Protein AF-A0A833D289-F1 (afdb_monomer)

Structure (mmCIF, N/CA/C/O backbone):
data_AF-A0A833D289-F1
#
_entry.id   AF-A0A833D289-F1
#
loop_
_atom_site.group_PDB
_atom_site.id
_atom_site.type_symbol
_atom_site.label_atom_id
_atom_site.label_alt_id
_atom_site.label_comp_id
_atom_site.label_asym_id
_atom_site.label_entity_id
_atom_site.label_seq_id
_atom_site.pdbx_PDB_ins_code
_atom_site.Cartn_x
_atom_site.Cartn_y
_atom_site.Cartn_z
_atom_site.occupancy
_atom_site.B_iso_or_equiv
_atom_site.auth_seq_id
_atom_site.auth_comp_id
_atom_site.auth_asym_id
_atom_site.auth_atom_id
_atom_site.pdbx_PDB_model_num
ATOM 1 N N . MET A 1 1 ? 31.738 -38.614 -2.886 1.00 44.19 1 MET A N 1
ATOM 2 C CA . MET A 1 1 ? 30.377 -38.095 -3.122 1.00 44.19 1 MET A CA 1
ATOM 3 C C . MET A 1 1 ? 30.515 -36.588 -3.217 1.00 44.19 1 MET A C 1
ATOM 5 O O . MET A 1 1 ? 30.689 -35.947 -2.191 1.00 44.19 1 MET A O 1
ATOM 9 N N . SER A 1 2 ? 30.631 -36.061 -4.437 1.00 48.78 2 SER A N 1
ATOM 10 C CA . SER A 1 2 ? 30.716 -34.615 -4.657 1.00 48.78 2 SER A CA 1
ATOM 11 C C . SER A 1 2 ? 29.317 -34.065 -4.437 1.00 48.78 2 SER A C 1
ATOM 13 O O . SER A 1 2 ? 28.397 -34.479 -5.134 1.00 48.78 2 SER A O 1
ATOM 15 N N . GLY A 1 3 ? 29.139 -33.248 -3.402 1.00 52.94 3 GLY A N 1
ATOM 16 C CA . GLY A 1 3 ? 27.866 -32.591 -3.147 1.00 52.94 3 GLY A CA 1
ATOM 17 C C . GLY A 1 3 ? 27.620 -31.564 -4.241 1.00 52.94 3 GLY A C 1
ATOM 18 O O . GLY A 1 3 ? 28.421 -30.643 -4.393 1.00 52.94 3 GLY A O 1
ATOM 19 N N . ASP A 1 4 ? 26.534 -31.737 -4.989 1.00 59.38 4 ASP A N 1
ATOM 20 C CA . ASP A 1 4 ? 25.978 -30.705 -5.855 1.00 59.38 4 ASP A CA 1
ATOM 21 C C . ASP A 1 4 ? 25.535 -29.541 -4.964 1.00 59.38 4 ASP A C 1
ATOM 23 O O . ASP A 1 4 ? 24.407 -29.479 -4.472 1.00 59.38 4 ASP A O 1
ATOM 27 N N . ALA A 1 5 ? 26.468 -28.633 -4.683 1.00 56.91 5 ALA A N 1
ATOM 28 C CA . ALA A 1 5 ? 26.145 -27.330 -4.142 1.00 56.91 5 ALA A CA 1
ATOM 29 C C . ALA A 1 5 ? 25.199 -26.666 -5.150 1.00 56.91 5 ALA A C 1
ATOM 31 O O . ALA A 1 5 ? 25.588 -26.421 -6.291 1.00 56.91 5 ALA A O 1
ATOM 32 N N . TYR A 1 6 ? 23.944 -26.471 -4.742 1.00 61.38 6 TYR A N 1
ATOM 33 C CA . TYR A 1 6 ? 22.854 -25.912 -5.538 1.00 61.38 6 TYR A CA 1
ATOM 34 C C . TYR A 1 6 ? 23.346 -24.810 -6.487 1.00 61.38 6 TYR A C 1
ATOM 36 O O . TYR A 1 6 ? 23.637 -23.691 -6.067 1.00 61.38 6 TYR A O 1
ATOM 44 N N . THR A 1 7 ? 23.450 -25.131 -7.778 1.00 80.50 7 THR A N 1
ATOM 45 C CA . THR A 1 7 ? 23.745 -24.134 -8.809 1.00 80.50 7 THR A CA 1
ATOM 46 C C . THR A 1 7 ? 22.460 -23.353 -9.049 1.00 80.50 7 THR A C 1
ATOM 48 O O . THR A 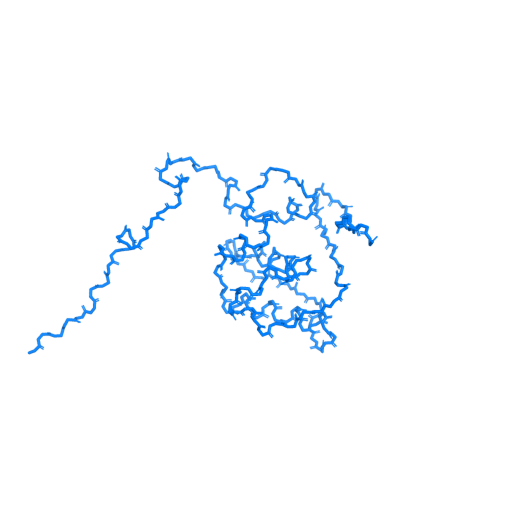1 7 ? 21.560 -23.818 -9.748 1.00 80.50 7 THR A O 1
ATOM 51 N N . LEU A 1 8 ? 22.334 -22.195 -8.400 1.00 85.25 8 LEU A N 1
ATOM 52 C CA . LEU A 1 8 ? 21.231 -21.271 -8.648 1.00 85.25 8 LEU A CA 1
ATOM 53 C C . LEU A 1 8 ? 21.295 -20.810 -10.106 1.00 85.25 8 LEU A C 1
ATOM 55 O O . LEU A 1 8 ? 22.348 -20.383 -10.584 1.00 85.25 8 LEU A O 1
ATOM 59 N N . LYS A 1 9 ? 20.168 -20.906 -10.813 1.00 89.06 9 LYS A N 1
ATOM 60 C CA . LYS A 1 9 ? 20.059 -20.367 -12.169 1.00 89.06 9 LYS A CA 1
ATOM 61 C C . LYS A 1 9 ? 20.169 -18.836 -12.123 1.00 89.06 9 LYS A C 1
ATOM 63 O O . LYS A 1 9 ? 19.636 -18.236 -11.184 1.00 89.06 9 LYS A O 1
ATOM 68 N N . PRO A 1 10 ? 20.823 -18.198 -13.110 1.0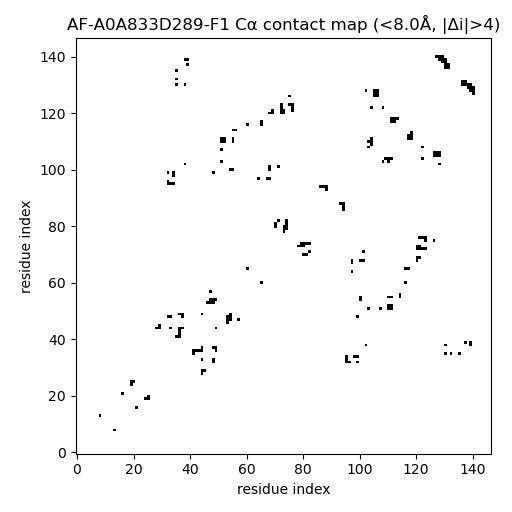0 89.81 10 PRO A N 1
ATOM 69 C CA . PRO A 1 10 ? 20.758 -16.751 -13.286 1.00 89.81 10 PRO A CA 1
ATOM 70 C C . PRO A 1 10 ? 19.305 -16.269 -13.300 1.00 89.81 10 PRO A C 1
ATOM 72 O O . PRO A 1 10 ? 18.437 -16.934 -13.863 1.00 89.81 10 PRO A O 1
ATOM 75 N N . TRP A 1 11 ? 19.033 -15.105 -12.704 1.00 89.94 11 TRP A N 1
ATOM 76 C CA . TRP A 1 11 ? 17.672 -14.559 -12.659 1.00 89.94 11 TRP A CA 1
ATOM 77 C C . TRP A 1 11 ? 17.099 -14.354 -14.072 1.00 89.94 11 TRP A C 1
ATOM 79 O O . TRP A 1 11 ? 15.931 -14.640 -14.308 1.00 89.94 11 TRP A O 1
ATOM 89 N N . SER A 1 12 ? 17.948 -13.965 -15.028 1.00 88.94 12 SER A N 1
ATOM 90 C CA . SER A 1 12 ? 17.602 -13.795 -16.444 1.00 88.94 12 SER A CA 1
ATOM 91 C C . SER A 1 12 ? 17.053 -15.057 -17.109 1.00 88.94 12 SER A C 1
ATOM 93 O O . SER A 1 12 ? 16.377 -14.960 -18.126 1.00 88.94 12 SER A O 1
ATOM 95 N N . ASP A 1 13 ? 17.348 -16.232 -16.550 1.00 89.50 13 ASP A N 1
ATOM 96 C CA . ASP A 1 13 ? 16.963 -17.524 -17.120 1.00 89.50 13 ASP A CA 1
ATOM 97 C C . ASP A 1 13 ? 15.649 -18.049 -16.520 1.00 89.50 13 ASP A C 1
ATOM 99 O O . ASP A 1 13 ? 15.134 -19.080 -16.958 1.00 89.50 13 ASP A O 1
ATOM 103 N N . VAL A 1 14 ? 15.126 -17.392 -15.479 1.00 91.25 14 VAL A N 1
ATOM 104 C CA . VAL A 1 14 ? 13.941 -17.842 -14.726 1.00 91.25 14 VAL A CA 1
ATOM 105 C C . VAL A 1 14 ? 12.821 -16.810 -14.664 1.00 91.25 14 VAL A C 1
ATOM 107 O O . VAL A 1 14 ? 11.716 -17.162 -14.258 1.00 91.25 14 VAL A O 1
ATOM 110 N N . VAL A 1 15 ? 13.072 -15.566 -15.073 1.00 89.69 15 VAL A N 1
ATOM 111 C CA . VAL A 1 15 ? 12.041 -14.533 -15.193 1.00 89.69 15 VAL A CA 1
ATOM 112 C C . VAL A 1 15 ? 12.172 -13.781 -16.508 1.00 89.69 15 VAL A C 1
ATOM 114 O O . VAL A 1 15 ? 13.272 -13.561 -17.013 1.00 89.69 15 VAL A O 1
ATOM 117 N N . GLU A 1 16 ? 11.036 -13.352 -17.044 1.00 89.25 16 GLU A N 1
ATOM 118 C CA . GLU A 1 16 ? 10.983 -12.440 -18.178 1.00 89.25 16 GLU A CA 1
ATOM 119 C C . GLU A 1 16 ? 10.813 -11.004 -17.653 1.00 89.25 16 GLU A C 1
ATOM 121 O O . GLU A 1 16 ? 9.866 -10.747 -16.906 1.00 89.25 16 GLU A O 1
ATOM 126 N N . PRO A 1 17 ? 11.726 -10.066 -17.982 1.00 85.50 17 PRO A N 1
ATOM 127 C CA . PRO A 1 17 ? 11.557 -8.665 -17.615 1.00 85.50 17 PRO A CA 1
ATOM 128 C C . PRO A 1 17 ? 10.291 -8.076 -18.241 1.00 85.50 17 PRO A C 1
ATOM 130 O O . PRO A 1 17 ? 9.881 -8.490 -19.326 1.00 85.50 17 PRO A O 1
ATOM 133 N N . HIS A 1 18 ? 9.716 -7.076 -17.576 1.00 81.88 18 HIS A N 1
ATOM 134 C CA . HIS A 1 18 ? 8.546 -6.360 -18.077 1.00 81.88 18 HIS A CA 1
ATOM 135 C C . HIS A 1 18 ? 8.824 -5.707 -19.450 1.00 81.88 18 HIS A C 1
ATOM 137 O O . HIS A 1 18 ? 9.977 -5.459 -19.820 1.00 81.88 18 HIS A O 1
ATOM 143 N N . GLU A 1 19 ? 7.766 -5.496 -20.237 1.00 84.00 19 GLU A N 1
ATOM 144 C CA . GLU A 1 19 ? 7.861 -5.098 -21.648 1.00 84.00 19 GLU A CA 1
ATOM 145 C C . GLU A 1 19 ? 8.665 -3.806 -21.847 1.00 84.00 19 GLU A C 1
ATOM 147 O O . GLU A 1 19 ? 9.556 -3.770 -22.688 1.00 84.00 19 GLU A O 1
ATOM 152 N N . ASP A 1 20 ? 8.427 -2.798 -21.013 1.00 80.25 20 ASP A N 1
ATOM 153 C CA . ASP A 1 20 ? 9.144 -1.514 -20.992 1.00 80.25 20 ASP A CA 1
ATOM 154 C C . ASP A 1 20 ? 10.672 -1.651 -20.842 1.00 80.25 20 ASP A C 1
ATOM 156 O O . ASP A 1 20 ? 11.441 -0.974 -21.528 1.00 80.25 20 ASP A O 1
ATOM 160 N N . VAL A 1 21 ? 11.140 -2.568 -19.992 1.00 84.44 21 VAL A N 1
ATOM 161 C CA . VAL A 1 21 ? 12.568 -2.867 -19.814 1.00 84.44 21 VAL A CA 1
ATOM 162 C C . VAL A 1 21 ? 13.135 -3.536 -21.062 1.00 84.44 21 VAL A C 1
ATOM 164 O O . VAL A 1 21 ? 14.276 -3.277 -21.444 1.00 84.44 21 VAL A O 1
ATOM 167 N N . ARG A 1 22 ? 12.347 -4.395 -21.713 1.00 86.81 22 ARG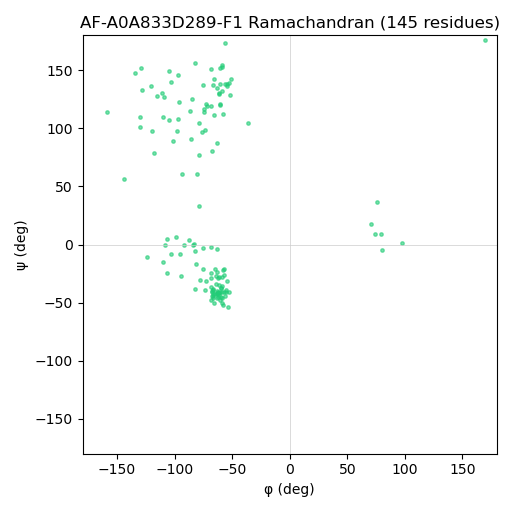 A N 1
ATOM 168 C CA . ARG A 1 22 ? 12.768 -5.120 -22.918 1.00 86.81 22 ARG A CA 1
ATOM 169 C C . ARG A 1 22 ? 12.820 -4.228 -24.154 1.00 86.81 22 ARG A C 1
ATOM 171 O O . ARG A 1 22 ? 13.717 -4.401 -24.976 1.00 86.81 22 ARG A O 1
ATOM 178 N N . THR A 1 23 ? 11.867 -3.311 -24.303 1.00 86.88 23 THR A N 1
ATOM 179 C CA . THR A 1 23 ? 11.801 -2.372 -25.433 1.00 86.88 23 THR A CA 1
ATOM 180 C C . THR A 1 23 ? 12.720 -1.166 -25.239 1.00 86.88 23 THR A C 1
ATOM 182 O O . THR A 1 23 ? 13.056 -0.492 -26.211 1.00 86.88 23 THR A O 1
ATOM 185 N N . GLY A 1 24 ? 13.175 -0.914 -24.006 1.00 79.88 24 GLY A N 1
ATOM 186 C CA . GLY A 1 24 ? 14.006 0.239 -23.661 1.00 79.88 24 GLY A CA 1
ATOM 187 C C . GLY A 1 24 ? 13.208 1.536 -23.496 1.00 79.88 24 GLY A C 1
ATOM 188 O O . GLY A 1 24 ? 13.803 2.604 -23.345 1.00 79.88 24 GLY A O 1
ATOM 189 N N . GLU A 1 25 ? 11.875 1.460 -23.488 1.00 78.62 25 GLU A N 1
ATOM 190 C CA . GLU A 1 25 ? 10.961 2.588 -23.288 1.00 78.62 25 GLU A CA 1
ATOM 191 C C . GLU A 1 25 ? 10.814 2.921 -21.795 1.00 78.62 25 GLU A C 1
ATOM 193 O O . GLU A 1 25 ? 9.740 2.877 -21.199 1.00 78.62 25 GLU A O 1
ATOM 198 N N . LEU A 1 26 ? 11.939 3.270 -21.167 1.00 69.19 26 LEU A N 1
ATOM 199 C CA . LEU A 1 26 ? 12.016 3.608 -19.749 1.00 69.19 26 LEU A CA 1
ATOM 200 C C . LEU A 1 26 ? 11.516 5.039 -19.510 1.00 69.19 26 LEU A C 1
ATOM 202 O O . LEU A 1 26 ? 12.299 5.973 -19.309 1.00 69.19 26 LEU A O 1
ATOM 206 N N . ALA A 1 27 ? 10.200 5.239 -19.523 1.00 68.38 27 ALA A N 1
ATOM 207 C CA . ALA A 1 27 ? 9.628 6.486 -19.038 1.00 68.38 27 ALA A CA 1
ATOM 208 C C . ALA A 1 27 ? 9.898 6.596 -17.526 1.00 68.38 27 ALA A C 1
ATOM 210 O O . ALA A 1 27 ? 9.365 5.846 -16.716 1.00 68.38 27 ALA A O 1
ATOM 211 N N . MET A 1 28 ? 10.751 7.544 -17.126 1.00 59.34 28 MET A N 1
ATOM 212 C CA . MET A 1 28 ? 11.215 7.694 -15.735 1.00 59.34 28 MET A CA 1
ATOM 213 C C . MET A 1 28 ? 10.081 7.888 -14.710 1.00 59.34 28 MET A C 1
ATOM 215 O O . MET A 1 28 ? 10.278 7.633 -13.523 1.00 59.34 28 MET A O 1
ATOM 219 N N . GLY A 1 29 ? 8.899 8.331 -15.154 1.00 63.12 29 GLY A N 1
ATOM 220 C CA . GLY A 1 29 ? 7.698 8.447 -14.323 1.00 63.12 29 GLY A CA 1
ATOM 221 C C . GLY A 1 29 ? 7.011 7.112 -14.017 1.00 63.12 29 GLY A C 1
ATOM 222 O O . GLY A 1 29 ? 6.311 7.020 -13.013 1.00 63.12 29 GLY A O 1
ATOM 223 N N . THR A 1 30 ? 7.253 6.066 -14.814 1.00 66.69 30 THR A N 1
ATOM 224 C CA . THR A 1 30 ? 6.563 4.769 -14.717 1.00 66.69 30 THR A CA 1
ATOM 225 C C . THR A 1 30 ? 6.822 4.041 -13.400 1.00 66.69 30 THR A C 1
ATOM 227 O O . THR A 1 30 ? 5.975 3.293 -12.926 1.00 66.69 30 THR A O 1
ATOM 230 N N . TYR A 1 31 ? 7.963 4.297 -12.760 1.00 71.44 31 TYR A N 1
ATOM 231 C CA . TYR A 1 31 ? 8.358 3.625 -11.515 1.00 71.44 31 TYR A CA 1
ATOM 232 C C . TYR A 1 31 ? 8.253 4.527 -10.281 1.00 71.44 31 TYR A C 1
ATOM 234 O O . TYR A 1 31 ? 8.658 4.147 -9.179 1.00 71.44 31 TYR A O 1
ATOM 242 N N . ALA A 1 32 ? 7.745 5.748 -10.453 1.00 78.06 32 ALA A N 1
ATOM 243 C CA . ALA A 1 32 ? 7.581 6.704 -9.374 1.00 78.06 32 ALA A CA 1
ATOM 244 C C . ALA A 1 32 ? 6.138 6.665 -8.862 1.00 78.06 32 ALA A C 1
ATOM 246 O O . ALA A 1 32 ? 5.246 7.317 -9.400 1.00 78.06 32 ALA A O 1
ATOM 247 N N . ALA A 1 33 ? 5.925 5.933 -7.770 1.00 85.81 33 ALA A N 1
ATOM 248 C CA . ALA A 1 33 ? 4.662 5.956 -7.045 1.00 85.81 33 ALA A CA 1
ATOM 249 C C . ALA A 1 33 ? 4.248 7.401 -6.698 1.00 85.81 33 ALA A C 1
ATOM 251 O O . ALA A 1 33 ? 5.020 8.147 -6.084 1.00 85.81 33 ALA A O 1
ATOM 252 N N . ASN A 1 34 ? 3.013 7.776 -7.041 1.00 88.81 34 ASN A N 1
ATOM 253 C CA . ASN A 1 34 ? 2.442 9.093 -6.764 1.00 88.81 34 ASN A CA 1
ATOM 254 C C . ASN A 1 34 ? 1.065 8.953 -6.102 1.00 88.81 34 ASN A C 1
ATOM 256 O O . ASN A 1 34 ? 0.055 8.736 -6.766 1.00 88.81 34 ASN A O 1
ATOM 260 N N . LEU A 1 35 ? 1.027 9.121 -4.778 1.00 90.56 35 LEU A N 1
ATOM 261 C CA . LEU A 1 35 ? -0.210 9.028 -4.003 1.00 90.56 35 LEU A CA 1
ATOM 262 C C . LEU A 1 35 ? -1.251 10.081 -4.407 1.00 90.56 35 LEU A C 1
ATOM 264 O O . LEU A 1 35 ? -2.438 9.788 -4.365 1.00 90.56 35 LEU A O 1
ATOM 268 N N . ALA A 1 36 ? -0.827 11.293 -4.777 1.00 88.50 36 ALA A N 1
ATOM 269 C CA . ALA A 1 36 ? -1.760 12.355 -5.143 1.00 88.50 36 ALA A CA 1
ATOM 270 C C . ALA A 1 36 ? -2.487 12.015 -6.448 1.00 88.50 36 ALA A C 1
ATOM 272 O O . ALA A 1 36 ? -3.708 12.108 -6.493 1.00 88.50 36 ALA A O 1
ATOM 273 N N . ALA A 1 37 ? -1.753 11.529 -7.454 1.00 88.31 37 ALA A N 1
ATOM 274 C CA . ALA A 1 37 ? -2.349 11.110 -8.719 1.00 88.31 37 ALA A CA 1
ATOM 275 C C . ALA A 1 37 ? -3.381 9.990 -8.515 1.00 88.31 37 ALA A C 1
ATOM 277 O O . ALA A 1 37 ? -4.502 10.088 -9.000 1.00 88.31 37 ALA A O 1
ATOM 278 N N . VAL A 1 38 ? -3.048 8.981 -7.701 1.00 91.19 38 VAL A N 1
ATOM 279 C CA . VAL A 1 38 ? -3.975 7.885 -7.370 1.00 91.19 38 VAL A CA 1
ATOM 280 C C . VAL A 1 38 ? -5.190 8.381 -6.582 1.00 91.19 38 VAL A C 1
ATOM 282 O O . VAL A 1 38 ? -6.316 7.982 -6.862 1.00 91.19 38 VAL A O 1
ATOM 285 N N . ALA A 1 39 ? -4.985 9.263 -5.600 1.00 90.44 39 ALA A N 1
ATOM 286 C CA . ALA A 1 39 ? -6.060 9.725 -4.728 1.00 90.44 39 ALA A CA 1
ATOM 287 C C . ALA A 1 39 ? -7.039 10.692 -5.410 1.00 90.44 39 ALA A C 1
ATOM 289 O O . ALA A 1 39 ? -8.214 10.713 -5.036 1.00 90.44 39 ALA A O 1
ATOM 290 N N . PHE A 1 40 ? -6.561 11.491 -6.367 1.00 88.19 40 PHE A N 1
ATOM 291 C CA . PHE A 1 40 ? -7.348 12.511 -7.065 1.00 88.19 40 PHE A CA 1
ATOM 292 C C . PHE A 1 40 ? -7.772 12.109 -8.481 1.00 88.19 40 PHE A C 1
ATOM 294 O O . PHE A 1 40 ? -8.620 12.784 -9.056 1.00 88.19 40 PHE A O 1
ATOM 301 N N . GLY A 1 41 ? -7.261 10.990 -9.002 1.00 79.44 41 GLY A N 1
ATOM 302 C CA . GLY A 1 41 ? -7.596 10.497 -10.336 1.00 79.44 41 GLY A CA 1
ATOM 30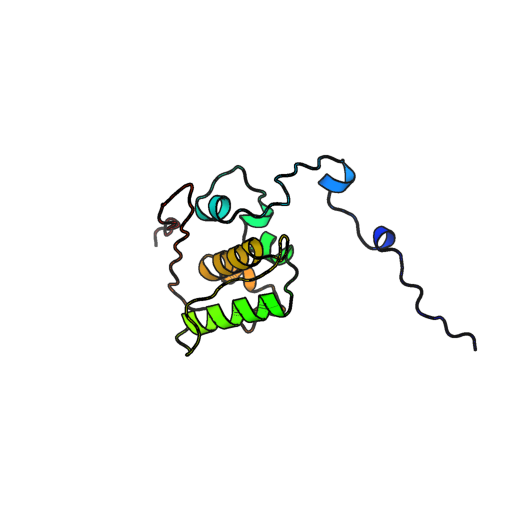3 C C . GLY A 1 41 ? -6.921 11.284 -11.459 1.00 79.44 41 GLY A C 1
ATOM 304 O O . GLY A 1 41 ? -7.549 11.497 -12.489 1.00 79.44 41 GLY A O 1
ATOM 305 N N . ASP A 1 42 ? -5.675 11.730 -11.263 1.00 72.94 42 ASP A N 1
ATOM 306 C CA . ASP A 1 42 ? -4.885 12.274 -12.375 1.00 72.94 42 ASP A CA 1
ATOM 307 C C . ASP A 1 42 ? -4.456 11.118 -13.298 1.00 72.94 42 ASP A C 1
ATOM 309 O O . ASP A 1 42 ? -3.747 10.204 -12.867 1.00 72.94 42 ASP A O 1
ATOM 313 N N . ASP A 1 43 ? -4.852 11.187 -14.572 1.00 59.69 43 ASP A N 1
ATOM 314 C CA . ASP A 1 43 ? -4.612 10.166 -15.613 1.00 59.69 43 ASP A CA 1
ATOM 315 C C . ASP A 1 43 ? -3.131 10.012 -16.034 1.00 59.69 43 ASP A C 1
ATOM 317 O O . ASP A 1 43 ? -2.794 9.154 -16.846 1.00 59.69 43 ASP A O 1
ATOM 321 N N . ASP A 1 44 ? -2.217 10.811 -15.477 1.00 65.38 44 ASP A N 1
ATOM 322 C CA . ASP A 1 44 ? -0.787 10.787 -15.825 1.00 65.38 44 ASP A CA 1
ATOM 323 C C . ASP A 1 44 ? 0.013 9.689 -15.082 1.00 65.38 44 ASP A C 1
ATOM 325 O O . ASP A 1 44 ? 1.235 9.582 -15.230 1.00 65.38 44 ASP A O 1
ATOM 329 N N . GLY A 1 45 ? -0.645 8.891 -14.234 1.00 69.50 45 GLY A N 1
ATOM 330 C CA . GLY A 1 45 ? -0.022 7.855 -13.409 1.00 69.50 45 GLY A CA 1
ATOM 331 C C . GLY A 1 45 ? -0.106 6.439 -14.006 1.00 69.50 45 GLY A C 1
ATOM 332 O O . GLY A 1 45 ? -1.126 6.079 -14.588 1.00 69.50 45 GLY A O 1
ATOM 333 N N . PRO A 1 46 ? 0.910 5.576 -13.810 1.00 80.06 46 PRO A N 1
ATOM 334 C CA . PRO A 1 46 ? 0.841 4.170 -14.212 1.00 80.06 46 PRO A CA 1
ATOM 335 C C . PRO A 1 46 ? -0.326 3.431 -13.549 1.00 80.06 46 PRO A C 1
ATOM 337 O O . PRO A 1 46 ? -0.478 3.464 -12.324 1.00 80.06 46 PRO A O 1
ATOM 340 N N . GLU A 1 47 ? -1.099 2.689 -14.346 1.00 85.19 47 GLU A N 1
ATOM 341 C CA . GLU A 1 47 ? -2.302 1.976 -13.886 1.00 85.19 47 GLU A CA 1
ATOM 342 C C . GLU A 1 47 ? -2.000 0.967 -12.762 1.00 85.19 47 GLU A C 1
ATOM 344 O O . GLU A 1 47 ? -2.832 0.750 -11.886 1.00 85.19 47 GLU A O 1
ATOM 349 N N . VAL A 1 48 ? -0.775 0.421 -12.722 1.00 89.12 48 VAL A N 1
ATOM 350 C CA . VAL A 1 48 ? -0.298 -0.478 -11.655 1.00 89.12 48 VAL A CA 1
ATOM 351 C C . VAL A 1 48 ? -0.379 0.142 -10.256 1.00 89.12 48 VAL A C 1
ATOM 353 O O . VAL A 1 48 ? -0.491 -0.589 -9.280 1.00 89.12 48 VAL A O 1
ATOM 356 N N . TYR A 1 49 ? -0.330 1.473 -10.129 1.00 91.50 49 TYR A N 1
ATOM 357 C CA . TYR A 1 49 ? -0.477 2.149 -8.838 1.00 91.50 49 TYR A CA 1
ATOM 358 C C . TYR A 1 49 ? -1.913 2.588 -8.547 1.00 91.50 49 TYR A C 1
ATOM 360 O O . TYR A 1 49 ? -2.267 2.722 -7.375 1.00 91.50 49 TYR A O 1
ATOM 368 N N . ALA A 1 50 ? -2.716 2.841 -9.583 1.00 91.25 50 ALA A N 1
ATOM 369 C CA . ALA A 1 50 ? -4.083 3.338 -9.452 1.00 91.25 50 ALA A CA 1
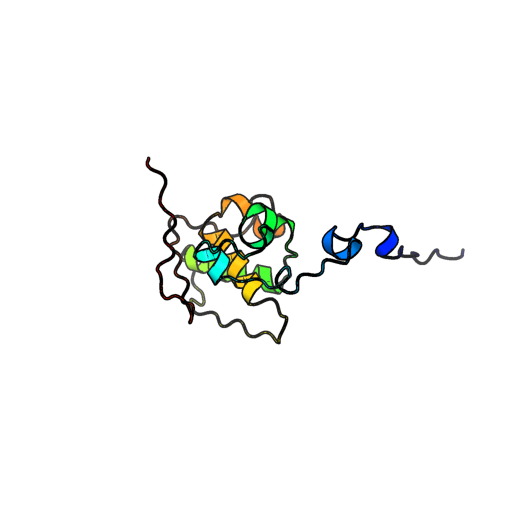ATOM 370 C C . ALA A 1 50 ? -5.092 2.218 -9.167 1.00 91.25 50 ALA A C 1
ATOM 372 O O . ALA A 1 50 ? -6.005 2.403 -8.361 1.00 91.25 50 ALA A O 1
ATOM 373 N N . ASP A 1 51 ? -4.911 1.057 -9.794 1.00 92.62 51 ASP A N 1
ATOM 374 C CA . ASP A 1 51 ? -5.739 -0.118 -9.558 1.00 92.62 51 ASP A CA 1
ATOM 375 C C . ASP A 1 51 ? -5.234 -0.914 -8.346 1.00 92.62 51 ASP A C 1
ATOM 377 O O . ASP A 1 51 ? -4.065 -1.298 -8.273 1.00 92.62 51 ASP A O 1
ATOM 381 N N . ALA A 1 52 ? -6.120 -1.162 -7.380 1.00 95.12 52 ALA A N 1
ATOM 382 C CA . ALA A 1 52 ? -5.752 -1.796 -6.118 1.00 95.12 52 ALA A CA 1
ATOM 383 C C . ALA A 1 52 ? -5.311 -3.259 -6.299 1.00 95.12 52 ALA A C 1
ATOM 385 O O . ALA A 1 52 ? -4.366 -3.698 -5.643 1.00 95.12 52 ALA A O 1
ATOM 386 N N . GLU A 1 53 ? -5.959 -4.011 -7.194 1.00 94.75 53 GLU A N 1
ATOM 387 C CA . GLU A 1 53 ? -5.630 -5.421 -7.435 1.00 94.75 53 GLU A CA 1
ATOM 388 C C . GLU A 1 53 ? -4.258 -5.552 -8.098 1.00 94.75 53 GLU A C 1
ATOM 390 O O . GLU A 1 53 ? -3.404 -6.304 -7.621 1.00 94.75 53 GLU A O 1
ATOM 395 N N . ARG A 1 54 ? -3.999 -4.763 -9.146 1.00 93.19 54 ARG A N 1
ATOM 396 C CA . ARG A 1 54 ? -2.694 -4.719 -9.820 1.00 93.19 54 ARG A CA 1
ATOM 397 C C . ARG A 1 54 ? -1.594 -4.225 -8.898 1.00 93.19 54 ARG A C 1
ATOM 399 O O . ARG A 1 54 ? -0.497 -4.787 -8.927 1.00 93.19 54 ARG A O 1
ATOM 406 N N . PHE A 1 55 ? -1.879 -3.218 -8.072 1.00 95.06 55 PHE A N 1
ATOM 407 C CA . PHE A 1 55 ? -0.934 -2.712 -7.085 1.00 95.06 55 PHE A CA 1
ATOM 408 C C . PHE A 1 55 ? -0.506 -3.823 -6.133 1.00 95.06 55 PHE A C 1
ATOM 410 O O . PHE A 1 55 ? 0.690 -4.057 -5.960 1.00 95.06 55 PHE A O 1
ATOM 417 N N . PHE A 1 56 ? -1.462 -4.536 -5.539 1.00 95.56 56 PHE A N 1
ATOM 418 C CA . PHE A 1 56 ? -1.159 -5.604 -4.595 1.00 95.56 56 PHE A CA 1
ATOM 419 C C . PHE A 1 56 ? -0.479 -6.805 -5.260 1.00 95.56 56 PHE A C 1
ATOM 421 O O . PHE A 1 56 ? 0.498 -7.309 -4.712 1.00 95.56 56 PHE A O 1
ATOM 428 N N . ALA A 1 57 ? -0.905 -7.199 -6.463 1.00 92.94 57 ALA A N 1
ATOM 429 C CA . ALA A 1 57 ? -0.257 -8.262 -7.235 1.00 92.94 57 ALA A CA 1
ATOM 430 C C . ALA A 1 57 ? 1.198 -7.929 -7.617 1.00 92.94 57 ALA A C 1
ATOM 432 O O . ALA A 1 57 ? 2.028 -8.826 -7.751 1.00 92.94 57 ALA A O 1
ATOM 433 N N . SER A 1 58 ? 1.514 -6.641 -7.766 1.00 90.50 58 SER A N 1
ATOM 434 C CA . SER A 1 58 ? 2.844 -6.151 -8.155 1.00 90.50 58 SER A CA 1
ATOM 435 C C . SER A 1 58 ? 3.690 -5.681 -6.965 1.00 90.50 58 SER A C 1
ATOM 437 O O . SER A 1 58 ? 4.765 -5.111 -7.156 1.00 90.50 58 SER A O 1
ATOM 439 N N . THR A 1 59 ? 3.221 -5.882 -5.729 1.00 92.50 59 THR A N 1
ATOM 440 C CA . THR A 1 59 ? 3.886 -5.394 -4.516 1.00 92.50 59 THR A CA 1
ATOM 441 C C . THR A 1 59 ? 4.498 -6.536 -3.723 1.00 92.50 59 THR A C 1
ATOM 443 O O . THR A 1 59 ? 3.819 -7.472 -3.320 1.00 92.50 59 THR A O 1
ATOM 446 N N . TYR A 1 60 ? 5.787 -6.407 -3.409 1.00 92.31 60 TYR A N 1
ATOM 447 C CA . TYR A 1 60 ? 6.435 -7.268 -2.428 1.00 92.31 60 TYR A CA 1
ATOM 448 C C . TYR A 1 60 ? 6.260 -6.707 -1.011 1.00 92.31 60 TYR A C 1
ATOM 450 O O . TYR A 1 60 ? 6.786 -5.639 -0.675 1.00 92.31 60 TYR A O 1
ATOM 458 N N . PHE A 1 61 ? 5.544 -7.436 -0.156 1.00 93.81 61 PHE A N 1
ATOM 459 C CA . PHE A 1 61 ? 5.257 -7.017 1.214 1.00 93.81 61 PHE A CA 1
ATOM 460 C C . PHE A 1 61 ? 6.386 -7.403 2.164 1.00 93.81 61 PHE A C 1
ATOM 462 O O . PHE A 1 61 ? 6.381 -8.469 2.773 1.00 93.81 61 PHE A O 1
ATOM 469 N N . THR A 1 62 ? 7.352 -6.504 2.332 1.00 93.25 62 THR A N 1
ATOM 470 C CA . THR A 1 62 ? 8.390 -6.660 3.365 1.00 93.25 62 THR A CA 1
ATOM 471 C C . THR A 1 62 ? 7.781 -6.758 4.769 1.00 93.25 62 THR A C 1
ATOM 473 O O . THR A 1 62 ? 6.740 -6.156 5.032 1.00 93.25 62 THR A O 1
ATOM 476 N N . GLU A 1 63 ? 8.462 -7.432 5.699 1.00 92.44 63 GLU A N 1
ATOM 477 C CA . GLU A 1 63 ? 8.027 -7.538 7.105 1.00 92.44 63 GLU A CA 1
ATOM 478 C C . GLU A 1 63 ? 7.748 -6.163 7.734 1.00 92.44 63 GLU A C 1
ATOM 480 O O . GLU A 1 63 ? 6.741 -5.967 8.411 1.00 92.44 63 GLU A O 1
ATOM 485 N N . ALA A 1 64 ? 8.601 -5.174 7.444 1.00 91.31 64 ALA A N 1
ATOM 486 C CA . ALA A 1 64 ? 8.422 -3.804 7.919 1.00 91.31 64 ALA A CA 1
ATOM 487 C C . ALA A 1 64 ? 7.134 -3.161 7.378 1.00 91.31 64 ALA A C 1
ATOM 489 O O . ALA A 1 64 ? 6.423 -2.480 8.115 1.00 91.31 64 ALA A O 1
ATOM 490 N N . MET A 1 65 ? 6.816 -3.385 6.098 1.00 93.56 65 MET A N 1
ATOM 491 C CA . MET A 1 65 ? 5.573 -2.899 5.502 1.00 93.56 65 MET A CA 1
ATOM 492 C C . MET A 1 65 ? 4.364 -3.596 6.127 1.00 93.56 65 MET A C 1
ATOM 494 O O . MET A 1 65 ? 3.434 -2.910 6.532 1.00 93.56 65 MET A O 1
ATOM 498 N N . GLN A 1 66 ? 4.398 -4.923 6.275 1.00 94.81 66 GLN A N 1
ATOM 499 C CA . GLN A 1 66 ? 3.325 -5.683 6.924 1.00 94.81 66 GLN A CA 1
ATOM 500 C C . GLN A 1 66 ? 3.055 -5.188 8.353 1.00 94.81 66 GLN A C 1
ATOM 502 O O . GLN A 1 66 ? 1.894 -5.044 8.732 1.00 94.81 66 GLN A O 1
ATOM 507 N N . GLY A 1 67 ? 4.105 -4.865 9.118 1.00 93.19 67 GLY A N 1
ATOM 508 C CA . GLY A 1 67 ? 3.983 -4.255 10.446 1.00 93.19 67 GLY A CA 1
ATOM 509 C C . GLY A 1 67 ? 3.226 -2.926 10.412 1.00 93.19 67 GLY A C 1
ATOM 510 O O . GLY A 1 67 ? 2.231 -2.770 11.112 1.00 93.19 67 GLY A O 1
ATOM 511 N N . ILE A 1 68 ? 3.614 -2.011 9.515 1.00 94.00 68 ILE A N 1
ATOM 512 C CA . ILE A 1 68 ? 2.925 -0.719 9.340 1.00 94.00 68 ILE A CA 1
ATOM 513 C C . ILE A 1 68 ? 1.447 -0.917 8.979 1.00 94.00 68 ILE A C 1
ATOM 515 O O . ILE A 1 68 ? 0.582 -0.252 9.547 1.00 94.00 68 ILE A O 1
ATOM 519 N N . LEU A 1 69 ? 1.145 -1.813 8.032 1.00 95.12 69 LEU A N 1
ATOM 520 C CA . LEU A 1 69 ? -0.235 -2.077 7.612 1.00 95.12 69 LEU A CA 1
ATOM 521 C C . LEU A 1 69 ? -1.065 -2.643 8.775 1.00 95.12 69 LEU A C 1
ATOM 523 O O . LEU A 1 69 ? -2.187 -2.197 8.998 1.00 95.12 69 LEU A O 1
ATOM 527 N N . ARG A 1 70 ? -0.492 -3.561 9.561 1.00 95.00 70 ARG A N 1
ATOM 528 C CA . ARG A 1 70 ? -1.132 -4.152 10.743 1.00 95.00 70 ARG A CA 1
ATOM 529 C C . ARG A 1 70 ? -1.421 -3.133 11.834 1.00 95.00 70 ARG A C 1
ATOM 531 O O . ARG A 1 70 ? -2.541 -3.121 12.347 1.00 95.00 70 ARG A O 1
ATOM 538 N N . ASP A 1 71 ? -0.461 -2.278 12.158 1.00 94.44 71 ASP A N 1
ATOM 539 C CA . ASP A 1 71 ? -0.623 -1.256 13.192 1.00 94.44 71 ASP A CA 1
ATOM 540 C C . ASP A 1 71 ? -1.735 -0.266 12.818 1.00 94.44 71 ASP A C 1
ATOM 542 O O . ASP A 1 71 ? -2.623 0.017 13.627 1.00 94.44 71 ASP A O 1
ATOM 546 N N . VAL A 1 72 ? -1.751 0.202 11.562 1.00 95.00 72 VAL A N 1
ATOM 547 C CA . VAL A 1 72 ? -2.792 1.123 11.079 1.00 95.00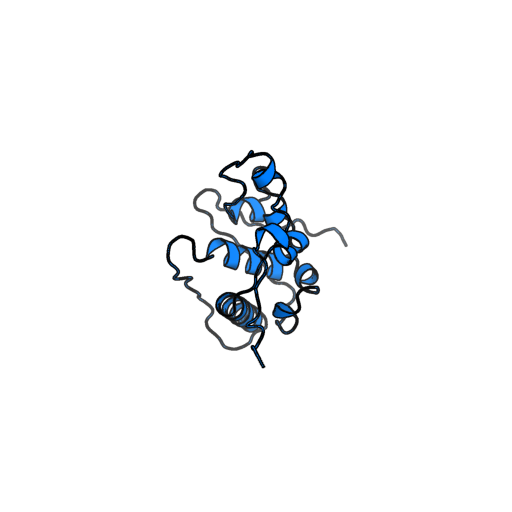 72 VAL A CA 1
ATOM 548 C C . VAL A 1 72 ? -4.159 0.452 11.050 1.00 95.00 72 VAL A C 1
ATOM 550 O O . VAL A 1 72 ? -5.113 1.011 11.591 1.00 95.00 72 VAL A O 1
ATOM 553 N N . SER A 1 73 ? -4.270 -0.737 10.454 1.00 94.75 73 SER A N 1
ATOM 554 C CA . SER A 1 73 ? -5.536 -1.472 10.379 1.00 94.75 73 SER A CA 1
ATOM 555 C C . SER A 1 73 ? -6.113 -1.765 11.763 1.00 94.75 73 SER A C 1
ATOM 557 O O . SER A 1 73 ? -7.311 -1.588 11.975 1.00 94.75 73 SER A O 1
ATOM 559 N N . SER A 1 74 ? -5.269 -2.147 12.726 1.00 94.88 74 SER A N 1
ATOM 560 C CA . SER A 1 74 ? -5.698 -2.406 14.107 1.00 94.88 74 SER A CA 1
ATOM 561 C C . SER A 1 74 ? -6.174 -1.124 14.791 1.00 94.88 74 SER A C 1
ATOM 563 O O . SER A 1 74 ? -7.250 -1.101 15.388 1.00 94.88 74 SER A O 1
ATOM 565 N N . SER A 1 75 ? -5.433 -0.021 14.635 1.00 94.38 75 SER A N 1
ATOM 566 C CA . SER A 1 75 ? -5.829 1.281 15.184 1.00 94.38 75 SER A CA 1
ATOM 567 C C . SER A 1 75 ? -7.164 1.775 14.613 1.00 94.38 75 SER A C 1
ATOM 569 O O . SER A 1 75 ? -8.012 2.283 15.351 1.00 94.38 75 SER A O 1
ATOM 571 N N . LEU A 1 76 ? -7.385 1.586 13.307 1.00 93.56 76 LEU A N 1
ATOM 572 C CA . LEU A 1 76 ? -8.646 1.912 12.636 1.00 93.56 76 LEU A CA 1
ATOM 573 C C . LEU A 1 76 ? -9.802 0.997 13.073 1.00 93.56 76 LEU A C 1
ATOM 575 O O . LEU A 1 76 ? -10.945 1.446 13.091 1.00 93.56 76 LEU A O 1
ATOM 579 N N . ALA A 1 77 ? -9.514 -0.246 13.467 1.00 94.19 77 ALA A N 1
ATOM 580 C CA . ALA A 1 77 ? -10.485 -1.167 14.060 1.00 94.19 77 ALA A CA 1
ATOM 581 C C . ALA A 1 77 ? -10.827 -0.846 15.530 1.00 94.19 77 ALA A C 1
ATOM 583 O O . ALA A 1 77 ? -11.707 -1.480 16.106 1.00 94.19 77 ALA A O 1
ATOM 584 N N . GLY A 1 78 ? -10.185 0.165 16.125 1.00 93.56 78 GLY A N 1
ATOM 585 C CA . GLY A 1 78 ? -10.456 0.627 17.487 1.00 93.56 78 GLY A CA 1
ATOM 586 C C . GLY A 1 78 ? -9.502 0.077 18.544 1.00 93.56 78 GLY A C 1
ATOM 587 O O . GLY A 1 78 ? -9.645 0.432 19.716 1.00 93.56 78 GLY A O 1
ATOM 588 N N . GLU A 1 79 ? -8.512 -0.725 18.151 1.00 94.44 79 GLU A N 1
ATOM 589 C CA . GLU A 1 79 ? -7.505 -1.236 19.077 1.00 94.44 79 GLU A CA 1
ATOM 590 C C . GLU A 1 79 ? -6.584 -0.109 19.590 1.00 94.44 79 GLU A C 1
ATOM 592 O O . GLU A 1 79 ? -6.351 0.897 18.898 1.00 94.44 79 GLU A O 1
ATOM 597 N N . PRO A 1 80 ? -6.036 -0.239 20.813 1.00 90.00 80 PRO A N 1
ATOM 598 C CA . PRO A 1 80 ? -5.016 0.672 21.315 1.00 90.00 80 PRO A CA 1
ATOM 599 C C . PRO A 1 80 ? -3.766 0.654 20.424 1.00 90.00 80 PRO A C 1
ATOM 601 O O . PRO A 1 80 ? -3.294 -0.405 20.023 1.00 90.00 80 PRO A O 1
ATOM 604 N N . GLY A 1 81 ? -3.189 1.825 20.154 1.00 86.00 81 GLY A N 1
ATOM 605 C CA . GLY A 1 81 ? -1.971 1.939 19.354 1.00 86.00 81 GLY A CA 1
ATOM 606 C C . GLY A 1 81 ? -1.648 3.378 18.967 1.00 86.00 81 GLY A C 1
ATOM 607 O O . GLY A 1 81 ? -2.420 4.303 19.248 1.00 86.00 81 GLY A O 1
ATOM 608 N N . ASP A 1 82 ? -0.509 3.560 18.302 1.00 83.44 82 ASP A N 1
ATOM 609 C CA . ASP A 1 82 ? -0.065 4.865 17.820 1.00 83.44 82 ASP A CA 1
ATOM 610 C C . ASP A 1 82 ? -0.908 5.328 16.629 1.00 83.44 82 ASP A C 1
ATOM 612 O O . ASP A 1 82 ? -0.943 4.711 15.568 1.00 83.44 82 ASP A O 1
ATOM 616 N N . ARG A 1 83 ? -1.580 6.471 16.794 1.00 88.69 83 ARG A N 1
ATOM 617 C CA . ARG A 1 83 ? -2.433 7.083 15.755 1.00 88.69 83 ARG A CA 1
ATOM 618 C C . ARG A 1 83 ? -1.694 8.082 14.872 1.00 88.69 83 ARG A C 1
ATOM 620 O O . ARG A 1 83 ? -2.288 8.699 13.992 1.00 88.69 83 ARG A O 1
ATOM 627 N N . VAL A 1 84 ? -0.407 8.277 15.141 1.00 91.25 84 VAL A N 1
ATOM 628 C CA . VAL A 1 84 ? 0.466 9.180 14.399 1.00 91.25 84 VAL A CA 1
ATOM 629 C C . VAL A 1 84 ? 1.716 8.405 14.032 1.00 91.25 84 VAL A C 1
ATOM 631 O O . VAL A 1 84 ? 2.537 8.095 14.888 1.00 91.25 84 VAL A O 1
ATOM 634 N N . LEU A 1 85 ? 1.861 8.108 12.746 1.00 89.19 85 LEU A N 1
ATOM 635 C CA . LEU A 1 85 ? 2.982 7.339 12.225 1.00 89.19 85 LEU A CA 1
ATOM 636 C C . LEU A 1 85 ? 3.883 8.238 11.391 1.00 89.19 85 LEU A C 1
ATOM 638 O O . LEU A 1 85 ? 3.428 8.937 10.485 1.00 89.19 85 LEU A O 1
ATOM 642 N N . GLN A 1 86 ? 5.182 8.189 11.675 1.00 89.56 86 GLN A N 1
ATOM 643 C CA . GLN A 1 86 ? 6.193 8.864 10.873 1.00 89.56 86 GLN A CA 1
ATOM 644 C C . GLN A 1 86 ? 7.031 7.833 10.118 1.00 89.56 86 GLN A C 1
ATOM 646 O O . GLN A 1 86 ? 7.872 7.152 10.700 1.00 89.56 86 GLN A O 1
ATOM 651 N N . LEU A 1 87 ? 6.857 7.767 8.797 1.00 86.81 87 LEU A N 1
ATOM 652 C CA . LEU A 1 87 ? 7.654 6.894 7.938 1.00 86.81 87 LEU A CA 1
ATOM 653 C C . LEU A 1 87 ? 9.074 7.459 7.781 1.00 86.81 87 LEU A C 1
ATOM 655 O O . LEU A 1 87 ? 9.322 8.359 6.976 1.00 86.81 87 LEU A O 1
ATOM 659 N N . ARG A 1 88 ? 10.020 6.935 8.565 1.00 78.56 88 ARG A N 1
ATOM 660 C CA . ARG A 1 88 ? 11.442 7.304 8.507 1.00 78.56 88 ARG A CA 1
ATOM 661 C C . ARG A 1 88 ? 12.230 6.247 7.745 1.00 78.56 88 ARG A C 1
ATOM 663 O O . ARG A 1 88 ? 12.765 5.318 8.335 1.00 78.56 88 ARG A O 1
ATOM 670 N N . THR A 1 89 ? 12.333 6.411 6.432 1.00 71.38 89 THR A N 1
ATOM 671 C CA . THR A 1 89 ? 13.250 5.612 5.607 1.00 71.38 89 THR A CA 1
ATOM 672 C C . THR A 1 89 ? 14.117 6.516 4.729 1.00 71.38 89 THR A C 1
ATOM 674 O O . THR A 1 89 ? 13.666 7.615 4.370 1.00 71.38 89 THR A O 1
ATOM 677 N N . PRO A 1 90 ? 15.342 6.091 4.358 1.00 70.75 90 PRO A N 1
ATOM 678 C CA . PRO A 1 90 ? 16.155 6.776 3.352 1.00 70.75 90 PRO A CA 1
ATOM 679 C C . PRO A 1 90 ? 15.425 6.937 2.004 1.00 70.75 90 PRO A C 1
ATOM 681 O O . PRO A 1 90 ? 14.315 6.426 1.796 1.00 70.75 90 PRO A O 1
ATOM 684 N N . PHE A 1 91 ? 16.027 7.670 1.065 1.00 66.56 91 PHE A N 1
ATOM 685 C CA . PHE A 1 91 ? 15.525 7.732 -0.313 1.00 66.56 91 PHE A CA 1
ATOM 686 C C . PHE A 1 91 ? 15.391 6.316 -0.897 1.00 66.56 91 PHE A C 1
ATOM 688 O O . PHE A 1 91 ? 16.249 5.471 -0.670 1.00 66.56 91 PHE A O 1
ATOM 695 N N . GLY A 1 92 ? 14.276 6.045 -1.584 1.00 69.81 92 GLY A N 1
ATOM 696 C CA . GLY A 1 92 ? 13.958 4.712 -2.115 1.00 69.81 92 GLY A CA 1
ATOM 697 C C . GLY A 1 92 ? 13.381 3.709 -1.104 1.00 69.81 92 GLY A C 1
ATOM 698 O O . GLY A 1 92 ? 12.944 2.640 -1.503 1.00 69.81 92 GLY A O 1
ATOM 699 N N . GLY A 1 93 ? 13.289 4.040 0.188 1.00 76.50 93 GLY A N 1
ATOM 700 C CA . GLY A 1 93 ? 12.792 3.118 1.220 1.00 76.50 93 GLY A CA 1
ATOM 701 C C . GLY A 1 93 ? 11.266 2.956 1.289 1.00 76.50 93 GLY A C 1
ATOM 702 O O . GLY A 1 93 ? 10.727 2.866 2.387 1.00 76.50 93 GLY A O 1
ATOM 703 N N . GLY A 1 94 ? 10.553 3.031 0.163 1.00 85.81 94 GLY A N 1
ATOM 704 C CA . GLY A 1 94 ? 9.150 2.601 0.067 1.00 85.81 94 GLY A CA 1
ATOM 705 C C . GLY A 1 94 ? 8.066 3.482 0.705 1.00 85.81 94 GLY A C 1
ATOM 706 O O . GLY A 1 94 ? 6.921 3.059 0.722 1.00 85.81 94 GLY A O 1
ATOM 707 N N . LYS A 1 95 ? 8.350 4.705 1.185 1.00 91.81 95 LYS A N 1
ATOM 708 C CA . LYS A 1 95 ? 7.348 5.545 1.896 1.00 91.81 95 LYS A CA 1
ATOM 709 C C . LYS A 1 95 ? 6.052 5.750 1.112 1.00 91.81 95 LYS A C 1
ATOM 711 O O . LYS A 1 95 ? 4.975 5.479 1.630 1.00 91.81 95 LYS A O 1
ATOM 716 N N . THR A 1 96 ? 6.156 6.220 -0.131 1.00 91.25 96 THR A N 1
ATOM 717 C CA . THR A 1 96 ? 4.973 6.451 -0.972 1.00 91.25 96 THR A CA 1
ATOM 718 C C . THR A 1 96 ? 4.248 5.145 -1.281 1.00 91.25 96 THR A C 1
ATOM 720 O O . THR A 1 96 ? 3.026 5.123 -1.305 1.00 91.25 96 THR A O 1
ATOM 723 N N . HIS A 1 97 ? 4.989 4.046 -1.429 1.00 93.38 97 HIS A N 1
ATOM 724 C CA . HIS A 1 97 ? 4.431 2.715 -1.660 1.00 93.38 97 HIS A CA 1
ATOM 725 C C . HIS A 1 97 ? 3.645 2.203 -0.445 1.00 93.38 97 HIS A C 1
ATOM 727 O O . HIS A 1 97 ? 2.534 1.706 -0.588 1.00 93.38 97 HIS A O 1
ATOM 733 N N . SER A 1 98 ? 4.166 2.401 0.770 1.00 94.38 98 SER A N 1
ATOM 734 C CA . SER A 1 98 ? 3.450 2.112 2.020 1.00 94.38 98 SER A CA 1
ATOM 735 C C . SER A 1 98 ? 2.176 2.942 2.153 1.00 94.38 98 SER A C 1
ATOM 737 O O . SER A 1 98 ? 1.142 2.409 2.546 1.00 94.38 98 SER A O 1
ATOM 739 N N . LEU A 1 99 ? 2.221 4.227 1.787 1.00 94.69 99 LEU A N 1
ATOM 740 C CA . LEU A 1 99 ? 1.028 5.074 1.796 1.00 94.69 99 LEU A CA 1
ATOM 741 C C . LEU A 1 99 ? -0.011 4.632 0.756 1.00 94.69 99 LEU A C 1
ATOM 743 O O . LEU A 1 99 ? -1.197 4.646 1.067 1.00 94.69 99 LEU A O 1
ATOM 747 N N . LEU A 1 100 ? 0.410 4.208 -0.441 1.00 95.19 100 LEU A N 1
ATOM 748 C CA . LEU A 1 100 ? -0.491 3.644 -1.453 1.00 95.19 100 LEU A CA 1
ATOM 749 C C . LEU A 1 100 ? -1.154 2.351 -0.972 1.00 95.19 100 LEU A C 1
ATOM 751 O O . LEU A 1 100 ? -2.358 2.195 -1.129 1.00 95.19 100 LEU A O 1
ATOM 755 N N . ALA A 1 101 ? -0.406 1.459 -0.323 1.00 96.12 101 ALA A N 1
ATOM 756 C CA . ALA A 1 101 ? -0.981 0.238 0.235 1.00 96.12 101 ALA A CA 1
ATOM 757 C C . ALA A 1 101 ? -2.036 0.530 1.310 1.00 96.12 101 ALA A C 1
ATOM 759 O O . ALA A 1 101 ? -3.111 -0.062 1.287 1.00 96.12 101 ALA A O 1
ATOM 760 N N . LEU A 1 102 ? -1.762 1.478 2.214 1.00 95.94 102 LEU A N 1
ATOM 761 C CA . LEU A 1 102 ? -2.742 1.937 3.203 1.00 95.94 102 LEU A CA 1
ATOM 762 C C . LEU A 1 102 ? -3.967 2.578 2.540 1.00 95.94 102 LEU A C 1
ATOM 764 O O . LEU A 1 102 ? -5.094 2.324 2.957 1.00 95.94 102 LEU A O 1
ATOM 768 N N . TYR A 1 103 ? -3.756 3.389 1.500 1.00 95.75 103 TYR A N 1
ATOM 769 C CA . TYR A 1 103 ? -4.833 4.007 0.729 1.00 95.75 103 TYR A CA 1
ATOM 770 C C . TYR A 1 103 ? -5.738 2.950 0.079 1.00 95.75 103 TYR A C 1
ATOM 772 O O . TYR A 1 103 ? -6.961 3.021 0.212 1.00 95.75 103 TYR A O 1
ATOM 780 N N . HIS A 1 104 ? -5.153 1.943 -0.571 1.00 96.12 104 HIS A N 1
ATOM 781 C CA . HIS A 1 104 ? -5.892 0.854 -1.211 1.00 96.12 104 HIS A CA 1
ATOM 782 C C . HIS A 1 104 ? -6.605 -0.037 -0.198 1.00 96.12 104 HIS A C 1
ATOM 784 O O . HIS A 1 104 ? -7.776 -0.338 -0.399 1.00 96.12 104 HIS A O 1
ATOM 790 N N . LEU A 1 105 ? -5.978 -0.368 0.936 1.00 95.75 105 LEU A N 1
ATOM 791 C CA . LEU A 1 105 ? -6.646 -1.095 2.025 1.00 95.75 105 LEU A CA 1
ATOM 792 C C . LEU A 1 105 ? -7.853 -0.334 2.583 1.00 95.75 105 LEU A C 1
ATOM 794 O O . LEU A 1 105 ? -8.864 -0.941 2.916 1.00 95.75 105 LEU A O 1
ATOM 798 N N . ALA A 1 106 ? -7.763 0.992 2.681 1.00 95.00 106 ALA A N 1
ATOM 799 C CA . ALA A 1 106 ? -8.839 1.815 3.218 1.00 95.00 106 ALA A CA 1
ATOM 800 C C . ALA A 1 106 ? -9.987 2.056 2.222 1.00 95.00 106 ALA A C 1
ATOM 802 O O . ALA A 1 106 ? -11.124 2.257 2.641 1.00 95.00 106 ALA A O 1
ATOM 803 N N . THR A 1 107 ? -9.704 2.088 0.916 1.00 94.25 107 THR A N 1
ATOM 804 C CA . THR A 1 107 ? -10.685 2.468 -0.121 1.00 94.25 107 THR A CA 1
ATOM 805 C C . THR A 1 107 ? -11.206 1.298 -0.948 1.00 94.25 107 THR A C 1
ATOM 807 O O . THR A 1 107 ? -12.293 1.398 -1.515 1.00 94.25 107 THR A O 1
ATOM 810 N N . SER A 1 108 ? -10.433 0.216 -1.034 1.00 94.56 108 SER A N 1
ATOM 811 C CA . SER A 1 108 ? -10.716 -0.998 -1.804 1.00 94.56 108 SER A CA 1
ATOM 812 C C . SER A 1 108 ? -10.207 -2.242 -1.040 1.00 94.56 108 SER A C 1
ATOM 814 O O . SER A 1 108 ? -9.392 -2.994 -1.579 1.00 94.56 108 SER A O 1
ATOM 816 N N . PRO A 1 109 ? -10.650 -2.476 0.216 1.00 93.25 109 PRO A N 1
ATOM 817 C CA . PRO A 1 109 ? -10.125 -3.546 1.081 1.00 93.25 109 PRO A CA 1
ATOM 818 C C . PRO A 1 109 ? -10.182 -4.938 0.438 1.00 93.25 109 PRO A C 1
ATOM 820 O O . PRO A 1 109 ? -9.299 -5.769 0.649 1.00 93.25 109 PRO A O 1
ATOM 823 N N . GLU A 1 110 ? -11.178 -5.172 -0.413 1.00 93.44 110 GLU A N 1
ATOM 824 C CA . GLU A 1 110 ? -11.425 -6.473 -1.034 1.00 93.44 110 GLU A CA 1
ATOM 825 C C . GLU A 1 110 ? -10.349 -6.882 -2.036 1.00 93.44 110 GLU A C 1
ATOM 827 O O . GLU A 1 110 ? -10.095 -8.080 -2.176 1.00 93.44 110 GLU A O 1
ATOM 832 N N . ALA A 1 111 ? -9.630 -5.919 -2.618 1.00 94.00 111 ALA A N 1
ATOM 833 C CA . ALA A 1 111 ? -8.487 -6.185 -3.486 1.00 94.00 111 ALA A CA 1
ATOM 834 C C . ALA A 1 111 ? -7.331 -6.885 -2.743 1.00 94.00 111 ALA A C 1
ATOM 836 O O . ALA A 1 111 ? -6.539 -7.596 -3.357 1.00 94.00 111 ALA A O 1
ATOM 837 N N . ALA A 1 112 ? -7.244 -6.749 -1.413 1.00 93.44 112 ALA A N 1
ATOM 838 C CA . ALA A 1 112 ? -6.223 -7.419 -0.606 1.00 93.44 112 ALA A CA 1
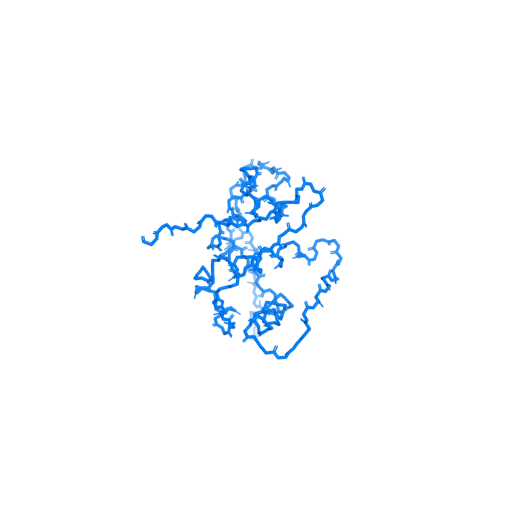ATOM 839 C C . ALA A 1 112 ? -6.572 -8.880 -0.263 1.00 93.44 112 ALA A C 1
ATOM 841 O O . ALA A 1 112 ? -5.760 -9.585 0.328 1.00 93.44 112 ALA A O 1
ATOM 842 N N . SER A 1 113 ? -7.772 -9.367 -0.601 1.00 90.31 113 SER A N 1
ATOM 843 C CA . SER A 1 113 ? -8.225 -10.735 -0.271 1.00 90.31 113 SER A CA 1
ATOM 844 C C . SER A 1 113 ? -7.372 -11.837 -0.897 1.00 90.31 113 SER A C 1
ATOM 846 O O . SER A 1 113 ? -7.282 -12.925 -0.338 1.00 90.31 113 SER A O 1
ATOM 848 N N . GLY A 1 114 ? -6.744 -11.556 -2.040 1.00 88.81 114 GLY A N 1
ATOM 849 C CA . GLY A 1 114 ? -5.853 -12.492 -2.726 1.00 88.81 114 GLY A CA 1
ATOM 850 C C . GLY A 1 114 ? -4.413 -12.498 -2.209 1.00 88.81 114 GLY A C 1
ATOM 851 O O . GLY A 1 114 ? -3.605 -13.248 -2.747 1.00 88.81 114 GLY A O 1
ATOM 852 N N . VAL A 1 115 ? -4.078 -11.675 -1.208 1.00 95.06 115 VAL A N 1
ATOM 853 C CA . VAL A 1 115 ? -2.706 -11.498 -0.714 1.00 95.06 115 VAL A CA 1
ATOM 854 C C . VAL A 1 115 ? -2.532 -12.231 0.621 1.00 95.06 115 VAL A C 1
ATOM 856 O O . VAL A 1 115 ? -3.044 -11.753 1.639 1.00 95.06 115 VAL A O 1
ATOM 859 N N . PRO A 1 116 ? -1.811 -13.369 0.660 1.00 94.31 116 PRO A N 1
ATOM 860 C CA . PRO A 1 116 ? -1.633 -14.154 1.882 1.00 94.31 116 PRO A CA 1
ATOM 861 C C . PRO A 1 116 ? -1.049 -13.349 3.049 1.00 94.31 116 PRO A C 1
ATOM 863 O O . PRO A 1 116 ? -1.499 -13.485 4.182 1.00 94.31 116 PRO A O 1
ATOM 866 N N . GLU A 1 117 ? -0.095 -12.460 2.771 1.00 94.88 117 GLU A N 1
ATOM 867 C CA . GLU A 1 117 ? 0.582 -11.612 3.757 1.00 94.88 117 GLU A CA 1
ATOM 868 C C . GLU A 1 117 ? -0.359 -10.607 4.439 1.00 94.88 117 GLU A C 1
ATOM 870 O O . GLU A 1 117 ? -0.052 -10.099 5.519 1.00 94.88 117 GLU A O 1
ATOM 875 N N . LEU A 1 118 ? -1.502 -10.309 3.816 1.00 95.12 118 LEU A N 1
ATOM 876 C CA . LEU A 1 118 ? -2.493 -9.353 4.312 1.00 95.12 118 LEU A CA 1
ATOM 877 C C . LEU A 1 118 ? -3.774 -10.028 4.821 1.00 95.12 118 LEU A C 1
ATOM 879 O O . LEU A 1 118 ? -4.688 -9.333 5.266 1.00 95.12 118 LEU A O 1
ATOM 883 N N . ALA A 1 119 ? -3.858 -11.361 4.762 1.00 92.75 119 ALA A N 1
ATOM 884 C CA . ALA A 1 119 ? -5.072 -12.111 5.081 1.00 92.75 119 ALA A CA 1
ATOM 885 C C . ALA A 1 119 ? -5.553 -11.885 6.526 1.00 92.75 119 ALA A C 1
ATOM 887 O O . ALA A 1 119 ? -6.753 -11.759 6.762 1.00 92.75 119 ALA A O 1
ATOM 888 N N . ASP A 1 120 ? -4.617 -11.762 7.470 1.00 91.88 120 ASP A N 1
ATOM 889 C CA . ASP A 1 120 ? -4.906 -11.608 8.903 1.00 91.88 120 ASP A CA 1
ATOM 890 C C . ASP A 1 120 ? -5.120 -10.148 9.341 1.00 91.88 120 ASP A C 1
ATOM 892 O O . ASP A 1 120 ? -5.244 -9.864 10.536 1.00 91.88 120 ASP A O 1
ATOM 896 N N . LEU A 1 121 ? -5.100 -9.190 8.410 1.00 94.00 121 LEU A N 1
ATOM 897 C CA . LEU A 1 121 ? -5.254 -7.783 8.764 1.00 94.00 121 LEU A CA 1
ATOM 898 C C . LEU A 1 121 ? -6.713 -7.449 9.104 1.00 94.00 121 LEU A C 1
ATOM 900 O O . LEU A 1 121 ? -7.618 -7.823 8.353 1.00 94.00 121 LEU A O 1
ATOM 904 N N . PRO A 1 122 ? -6.964 -6.668 10.173 1.00 92.81 122 PRO A N 1
ATOM 905 C CA . PRO A 1 122 ? -8.286 -6.110 10.424 1.00 92.81 122 PRO A CA 1
ATOM 906 C C . PRO A 1 122 ? -8.782 -5.284 9.229 1.00 92.81 122 PRO A C 1
ATOM 908 O O . PRO A 1 122 ? -8.027 -4.495 8.652 1.00 92.81 122 PRO A O 1
ATOM 911 N N . ARG A 1 123 ? -10.068 -5.431 8.890 1.00 91.25 123 ARG A N 1
ATOM 912 C CA . ARG A 1 123 ? -10.745 -4.683 7.817 1.00 91.25 123 ARG A CA 1
ATOM 913 C C . ARG A 1 123 ? -11.888 -3.844 8.391 1.00 91.25 123 ARG A C 1
ATOM 915 O O . ARG A 1 123 ? -13.038 -4.274 8.353 1.00 91.25 123 ARG A O 1
ATOM 922 N N . PRO A 1 124 ? -11.585 -2.686 8.996 1.00 90.62 124 PRO A N 1
ATOM 923 C CA . PRO A 1 124 ? -12.620 -1.818 9.535 1.00 90.62 124 PRO A CA 1
ATOM 924 C C . PRO A 1 124 ? -13.488 -1.235 8.416 1.00 90.62 124 PRO A C 1
ATOM 926 O O . PRO A 1 124 ? -12.988 -0.783 7.386 1.00 90.62 124 PRO A O 1
ATOM 929 N N . GLU A 1 125 ? -14.798 -1.204 8.641 1.00 89.44 125 GLU A N 1
ATOM 930 C CA . GLU A 1 125 ? -15.753 -0.588 7.722 1.00 89.44 125 GLU A CA 1
ATOM 931 C C . GLU A 1 125 ? -15.831 0.934 7.916 1.00 89.44 125 GLU A C 1
ATOM 933 O O . GLU A 1 125 ? -15.546 1.474 8.986 1.00 89.44 125 GLU A O 1
ATOM 938 N N . GLY A 1 126 ? -16.264 1.652 6.876 1.00 89.94 126 GLY A N 1
ATOM 939 C CA . GLY A 1 126 ? -16.543 3.089 6.974 1.00 89.94 126 GLY A CA 1
ATOM 940 C C . GLY A 1 126 ? -15.303 3.977 7.129 1.00 89.94 126 GLY A C 1
ATOM 941 O O . GLY A 1 126 ? -15.428 5.142 7.524 1.00 89.94 126 GLY A O 1
ATOM 942 N N . VAL A 1 127 ? -14.115 3.460 6.803 1.00 93.69 127 VAL A N 1
ATOM 943 C CA . VAL A 1 127 ? -12.879 4.247 6.776 1.00 93.69 127 VAL A CA 1
ATOM 944 C C . VAL A 1 127 ? -13.011 5.367 5.745 1.00 93.69 127 VAL A C 1
ATOM 946 O O . VAL A 1 127 ? -13.413 5.162 4.602 1.00 93.69 127 VAL A O 1
ATOM 949 N N . ARG A 1 128 ? -12.677 6.591 6.160 1.00 93.00 128 ARG A N 1
ATOM 950 C CA . ARG A 1 128 ? -12.640 7.769 5.286 1.00 93.00 128 ARG A CA 1
ATOM 951 C C . ARG A 1 128 ? -11.210 8.262 5.198 1.00 93.00 128 ARG A C 1
ATOM 953 O O . ARG A 1 128 ? -10.585 8.512 6.225 1.00 93.00 128 ARG A O 1
ATOM 960 N N . VAL A 1 129 ? -10.723 8.433 3.976 1.00 93.25 129 VAL A N 1
ATOM 961 C CA . VAL A 1 129 ? -9.344 8.845 3.706 1.00 93.25 129 VAL A CA 1
ATOM 962 C C . VAL A 1 129 ? -9.307 10.322 3.324 1.00 93.25 129 VAL A C 1
ATOM 964 O O . VAL A 1 129 ? -10.175 10.817 2.608 1.00 93.25 129 VAL A O 1
ATOM 967 N N . ALA A 1 130 ? -8.298 11.034 3.816 1.00 91.75 130 ALA A N 1
ATOM 968 C CA . ALA A 1 130 ? -7.949 12.375 3.370 1.00 91.75 130 ALA A CA 1
ATOM 969 C C . ALA A 1 130 ? -6.458 12.386 3.021 1.00 91.75 130 ALA A C 1
ATOM 971 O O . ALA A 1 130 ? -5.646 11.883 3.796 1.00 91.75 130 ALA A O 1
ATOM 972 N N . VAL A 1 131 ? -6.106 12.953 1.866 1.00 90.88 131 VAL A N 1
ATOM 973 C CA . VAL A 1 131 ? -4.727 12.995 1.362 1.00 90.88 131 VAL A CA 1
ATOM 974 C C . VAL A 1 131 ? -4.301 14.456 1.209 1.00 90.88 131 VAL A C 1
ATOM 976 O O . VAL A 1 131 ? -4.635 15.085 0.212 1.00 90.88 131 VAL A O 1
ATOM 979 N N . PRO A 1 132 ? -3.579 15.037 2.181 1.00 83.62 132 PRO A N 1
ATOM 980 C CA . PRO A 1 132 ? -3.033 16.380 2.035 1.00 83.62 132 PRO A CA 1
ATOM 981 C C . PRO A 1 132 ? -1.833 16.348 1.082 1.00 83.62 132 PRO A C 1
ATOM 983 O O . PRO A 1 132 ? -0.810 15.733 1.389 1.00 83.62 132 PRO A O 1
ATOM 986 N N . CYS A 1 133 ? -1.930 17.024 -0.063 1.00 78.06 133 CYS A N 1
ATOM 987 C CA . CYS A 1 133 ? -0.815 17.199 -0.987 1.00 78.06 133 CYS A CA 1
ATOM 988 C C . CYS A 1 133 ? -0.515 18.689 -1.174 1.00 78.06 133 CYS A C 1
ATOM 990 O O . CYS A 1 133 ? -1.416 19.489 -1.400 1.00 78.06 133 CYS A O 1
ATOM 992 N N . GLY A 1 134 ? 0.764 19.073 -1.161 1.00 69.31 134 GLY A N 1
ATOM 993 C CA . GLY A 1 134 ? 1.187 20.466 -1.372 1.00 69.31 134 GLY A CA 1
ATOM 994 C C . GLY A 1 134 ? 0.854 21.050 -2.756 1.00 69.31 134 GLY A C 1
ATOM 995 O O . GLY A 1 134 ? 1.123 22.225 -2.984 1.00 69.31 134 GLY A O 1
ATOM 996 N N . ARG A 1 135 ? 0.290 20.252 -3.677 1.00 53.78 135 ARG A N 1
ATOM 997 C CA . ARG A 1 135 ? -0.202 20.685 -4.997 1.00 53.78 135 ARG A CA 1
ATOM 998 C C . ARG A 1 135 ? -1.728 20.671 -5.151 1.00 53.78 135 ARG A C 1
ATOM 1000 O O . ARG A 1 135 ? -2.215 21.309 -6.074 1.00 53.78 135 ARG A O 1
ATOM 1007 N N . ALA A 1 136 ? -2.466 20.017 -4.254 1.00 48.06 136 ALA A N 1
ATOM 1008 C CA . ALA A 1 136 ? -3.926 19.997 -4.249 1.00 48.06 136 ALA A CA 1
ATOM 1009 C C . ALA A 1 136 ? -4.421 19.631 -2.842 1.00 48.06 136 ALA A C 1
ATOM 1011 O O . ALA A 1 136 ? -4.188 18.525 -2.349 1.00 48.06 136 ALA A O 1
ATOM 1012 N N . SER A 1 137 ? -5.090 20.580 -2.189 1.00 43.91 137 SER A N 1
ATOM 1013 C CA . SER A 1 137 ? -5.798 20.369 -0.924 1.00 43.91 137 SER A CA 1
ATOM 1014 C C . SER A 1 137 ? -7.258 20.038 -1.213 1.00 43.91 137 SER A C 1
ATOM 1016 O O . SER A 1 137 ? -8.137 20.795 -0.812 1.00 43.91 137 SER A O 1
ATOM 1018 N N . ASP A 1 138 ? -7.527 18.948 -1.929 1.00 43.84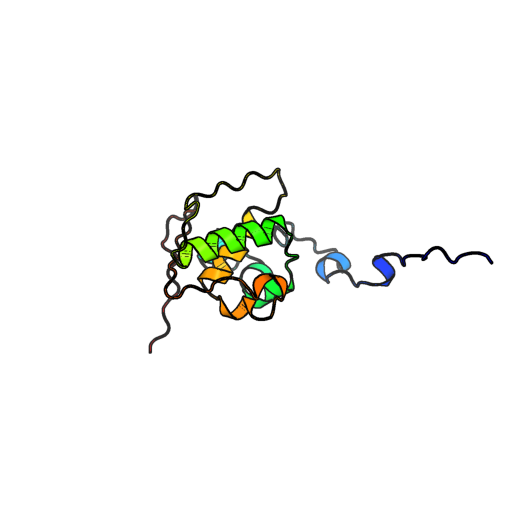 138 ASP A N 1
ATOM 1019 C CA . ASP A 1 138 ? -8.900 18.480 -2.114 1.00 43.84 138 ASP A CA 1
ATOM 1020 C C . ASP A 1 138 ? -9.203 17.252 -1.259 1.00 43.84 138 ASP A C 1
ATOM 1022 O O . ASP A 1 138 ? -8.346 16.437 -0.911 1.00 43.84 138 ASP A O 1
ATOM 1026 N N . ARG A 1 139 ? -10.466 17.140 -0.853 1.00 42.97 139 ARG A N 1
ATOM 1027 C CA . ARG A 1 139 ? -10.977 15.981 -0.128 1.00 42.97 139 ARG A CA 1
ATOM 1028 C C . ARG A 1 139 ? -11.226 14.873 -1.148 1.00 42.97 139 ARG A C 1
ATOM 1030 O O . ARG A 1 139 ? -12.230 14.916 -1.850 1.00 42.97 139 ARG A O 1
ATOM 1037 N N . ALA A 1 140 ? -10.353 13.869 -1.201 1.00 50.69 140 ALA A N 1
ATOM 1038 C CA . ALA A 1 140 ? -10.589 12.656 -1.983 1.00 50.69 140 ALA A CA 1
ATOM 1039 C C . ALA A 1 140 ? -11.750 11.843 -1.373 1.00 50.69 140 ALA A C 1
ATOM 1041 O O . ALA A 1 140 ? -11.557 10.895 -0.618 1.00 50.69 140 ALA A O 1
ATOM 1042 N N . THR A 1 141 ? -12.987 12.240 -1.659 1.00 46.41 141 THR A N 1
ATOM 1043 C CA . THR A 1 141 ? -14.162 11.381 -1.499 1.00 46.41 141 THR A CA 1
ATOM 1044 C C . THR A 1 141 ? -14.478 10.777 -2.857 1.00 46.41 141 THR A C 1
ATOM 1046 O O . THR A 1 141 ? -14.966 11.488 -3.732 1.00 46.41 141 THR A O 1
ATOM 1049 N N . ARG A 1 142 ? -14.216 9.474 -3.037 1.00 43.94 142 ARG A N 1
ATOM 1050 C CA . ARG A 1 142 ? -14.749 8.717 -4.183 1.00 43.94 142 ARG A CA 1
ATOM 1051 C C . ARG A 1 142 ? -16.277 8.919 -4.222 1.00 43.94 142 ARG A C 1
ATOM 1053 O O . ARG A 1 142 ? -16.892 8.903 -3.149 1.00 43.94 142 ARG A O 1
ATOM 1060 N N . PRO A 1 143 ? -16.911 9.103 -5.394 1.00 36.75 143 PRO A N 1
ATOM 1061 C CA . PRO A 1 143 ? -18.364 9.150 -5.470 1.00 36.75 143 PRO A CA 1
ATOM 1062 C C . PRO A 1 143 ? -18.914 7.814 -4.968 1.00 36.75 143 PRO A C 1
ATOM 1064 O O . PRO A 1 143 ? -18.587 6.758 -5.505 1.00 36.75 143 PRO A O 1
ATOM 1067 N N . THR A 1 144 ? -19.722 7.841 -3.912 1.00 41.75 144 THR A N 1
ATOM 1068 C CA . THR A 1 144 ? -20.510 6.676 -3.506 1.00 41.75 144 THR A CA 1
ATOM 1069 C C . THR A 1 144 ? -21.438 6.307 -4.657 1.00 41.75 144 THR A C 1
ATOM 1071 O O . THR A 1 144 ? -22.244 7.144 -5.070 1.00 41.75 144 THR A O 1
ATOM 1074 N N . ALA A 1 145 ? -21.332 5.078 -5.172 1.00 33.19 145 ALA A N 1
ATOM 1075 C CA . ALA A 1 145 ? -22.319 4.546 -6.104 1.00 33.19 145 ALA A CA 1
ATOM 1076 C C . ALA A 1 145 ? -23.724 4.651 -5.472 1.00 33.19 145 ALA A C 1
ATOM 1078 O O . ALA A 1 145 ? -23.859 4.417 -4.263 1.00 33.19 145 ALA A O 1
ATOM 1079 N N . PRO A 1 146 ? -24.761 5.042 -6.235 1.00 37.56 146 PRO A N 1
ATOM 1080 C CA . PRO A 1 146 ? -26.116 5.085 -5.706 1.00 37.56 146 PRO A CA 1
ATOM 1081 C C . PRO A 1 146 ? -26.563 3.672 -5.306 1.00 37.56 146 PRO A C 1
ATOM 1083 O O . PRO A 1 146 ? -26.321 2.713 -6.039 1.00 37.56 146 PRO A O 1
ATOM 1086 N N . ARG A 1 147 ? -27.166 3.573 -4.115 1.00 39.19 147 ARG A N 1
ATOM 1087 C CA . ARG A 1 147 ? -27.867 2.376 -3.630 1.00 39.19 147 ARG A CA 1
ATOM 1088 C C . ARG A 1 147 ? -29.060 2.030 -4.511 1.00 39.19 147 ARG A C 1
ATOM 1090 O O . ARG A 1 147 ? -29.701 2.983 -5.009 1.00 39.19 147 ARG A O 1
#

Solvent-accessible surface area (backbone atoms only — not comparable to full-atom values): 9601 Å² total; per-residue (Å²): 134,85,77,80,71,81,79,76,75,58,66,79,82,77,51,82,77,57,67,46,73,74,74,64,62,72,57,79,64,68,80,55,74,52,57,62,34,52,58,70,66,48,85,90,54,51,60,52,70,59,38,49,49,51,28,53,76,72,51,84,79,46,72,70,52,48,50,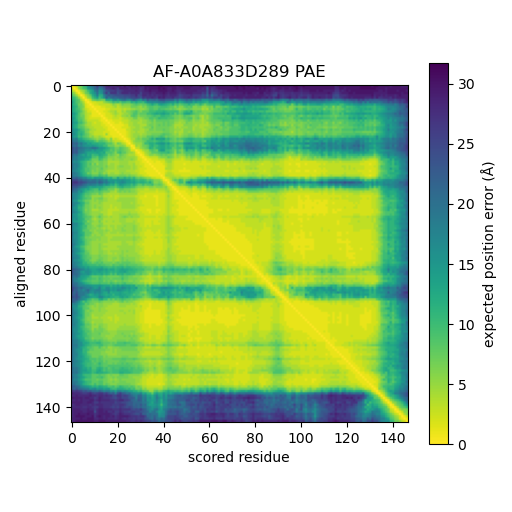55,52,42,51,49,26,36,38,68,60,68,46,90,69,80,90,73,85,81,86,86,59,66,92,89,56,48,61,55,55,53,51,42,52,52,49,31,51,54,77,44,50,73,45,44,69,83,35,77,90,52,61,86,49,58,80,54,80,89,60,80,68,75,58,88,40,103,89,49,86,55,79,46,68,77,84,77,76,84,130

Foldseek 3Di:
DDDPPDPDDDPVVVDDDDPCVVVVVCPVQQPDQDPVCLLVVPPPYHVCLNDLLSVLVPDDQDPVLLVLQQQCLCVLVVHDHDPDDDDDDDPPPCPSSSVSNNVCCQPPVVSCCPPPSCPPHHRDPPRADADDDPVDRDRRDDPDDDD

Radius of gyration: 18.54 Å; Cα contacts (8 Å, |Δi|>4): 125; chains: 1; bounding box: 59×59×47 Å

Mean predicted aligned error: 8.97 Å

Sequence (147 aa):
MSGDAYTLKPWSDVVEPHEDVRTGELAMGTYAANLAAVAFGDDDGPEVYADAERFFASTYFTEAMQGILRDVSSSLAGEPGDRVLQLRTPFGGGKTHSLLALYHLATSPEAASGVPELADLPRPEGVRVAVPCGRASDRATRPTAPR

Nearest PDB structures (foldseek):
  8fk4-assembly6_F  TM=3.155E-01  e=9.886E+00  Streptococcus mutans

pLDDT: mean 82.43, std 16.25, range [33.19, 96.12]

Secondary structure (DSSP, 8-state):
-------PPPGGGT-PPPHHHHHT---TTTT---HHHHHHT-TTS-HHHHSHHHHHHT----HHHHHHHHHHHHHHTT-SS-S-------TTSSHHHHHHHHHHHHH-GGGGGG-GGGTTS---TT------BTTB-----PPPPP-